Protein AF-A0A354BB80-F1 (afdb_monomer_lite)

Radius of gyration: 19.68 Å; chains: 1; bounding box: 51×39×50 Å

Sequence (154 aa):
MTDMQLTREEWLAARPGASPEFEQARFGGDVPSAEQLAIDEINPFNSHLFREDRWQEHLARLRAEDPVHFNEMGSSGRYWSITTWQDVRDVEGDWESFSSAQGITLTIPPGTPLPDDTIPFDAFIAMDPPDQTDQRKTVRGISAPSSLRNLEDL

Secondary structure (DSSP, 8-state):
-------HHHHHHT-TT--HHHHHHHH--S---GGGS-GGG--TT-HHHHHTT-HHHHHHHHHHH-SEEEEEETTTEEEEEE-SHHHHHHHHH-TTTS-STT-SS--SPTTPPPPTTPPP---GGG--TTHHHHHHHHHGGGGSHHHHGGGTT-

pLDDT: mean 91.31, std 9.63, range [40.44, 98.69]

Foldseek 3Di:
DPPPPDDLVRVCVVPVFDKPQNSLVNPVPPDDALVPDDLLPQDLPRVVCVVVVRSCRSLVCCVVPPQFHWDADPFQGIDTHRRDPVRVVVLVVCCVVNPLLQDDDRTGYRPRDDPPPDDDPPDLSSHDPPVSVVRCVVCVVCPPPVNVVVVPVD

Structure (mmCIF, N/CA/C/O backbone):
data_AF-A0A354BB80-F1
#
_entry.id   AF-A0A354BB80-F1
#
loop_
_atom_site.group_PDB
_atom_site.id
_atom_site.type_symbol
_atom_site.label_atom_id
_atom_site.label_alt_id
_atom_site.label_comp_id
_atom_site.label_asym_id
_atom_site.label_entity_id
_atom_site.label_seq_id
_atom_site.pdbx_PDB_ins_code
_atom_site.Cartn_x
_atom_site.Cartn_y
_atom_site.Cartn_z
_atom_site.occupancy
_atom_site.B_iso_or_equiv
_atom_site.auth_seq_id
_atom_site.auth_comp_id
_atom_site.auth_asym_id
_atom_site.auth_atom_id
_atom_site.pdbx_PDB_model_num
ATOM 1 N N . MET A 1 1 ? 15.138 22.929 -27.095 1.00 40.44 1 MET A N 1
ATOM 2 C CA . MET A 1 1 ? 15.981 22.309 -26.055 1.00 40.44 1 MET A CA 1
ATOM 3 C C . MET A 1 1 ? 15.579 20.854 -26.012 1.00 40.44 1 MET A C 1
ATOM 5 O O . MET A 1 1 ? 14.404 20.595 -25.808 1.00 40.44 1 MET A O 1
ATOM 9 N N . THR A 1 2 ? 16.488 19.949 -26.360 1.00 42.84 2 THR A N 1
ATOM 10 C CA . THR A 1 2 ? 16.231 18.506 -26.353 1.00 42.84 2 THR A CA 1
ATOM 11 C C . THR A 1 2 ? 15.906 18.095 -24.925 1.00 42.84 2 THR A C 1
ATOM 13 O O . THR A 1 2 ? 16.749 18.258 -24.046 1.00 42.84 2 THR A O 1
ATOM 16 N N . ASP A 1 3 ? 14.678 17.640 -24.697 1.00 47.03 3 ASP A N 1
ATOM 17 C CA . ASP A 1 3 ? 14.272 17.020 -23.442 1.00 47.03 3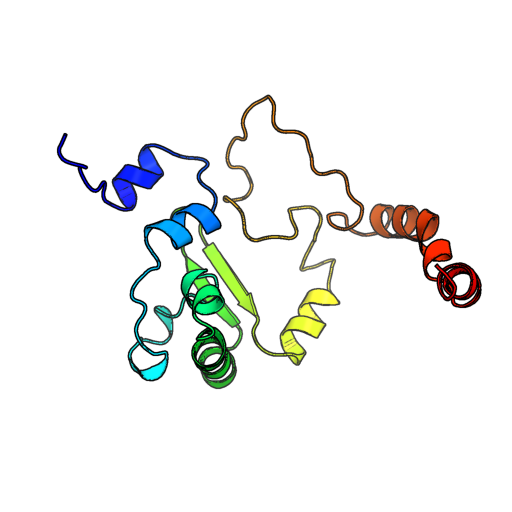 ASP A CA 1
ATOM 18 C C . ASP A 1 3 ? 15.072 15.718 -23.334 1.00 47.03 3 ASP A C 1
ATOM 20 O O . ASP A 1 3 ? 14.757 14.719 -23.982 1.00 47.03 3 ASP A O 1
ATOM 24 N N . MET A 1 4 ? 16.223 15.772 -22.660 1.00 58.41 4 MET A N 1
ATOM 25 C CA . MET A 1 4 ? 16.995 14.573 -22.367 1.00 58.41 4 MET A CA 1
ATOM 26 C C . MET A 1 4 ? 16.129 13.745 -21.426 1.00 58.41 4 MET A C 1
ATOM 28 O O . MET A 1 4 ? 16.005 14.069 -20.245 1.00 58.41 4 MET A O 1
ATOM 32 N N . GLN A 1 5 ? 15.481 12.713 -21.966 1.00 79.38 5 GLN A N 1
ATOM 33 C CA . GLN A 1 5 ? 14.740 11.751 -21.167 1.00 79.38 5 GLN A CA 1
ATOM 34 C C . GLN A 1 5 ? 15.739 11.031 -20.262 1.00 79.38 5 GLN A C 1
ATOM 36 O O . GLN A 1 5 ? 16.383 10.073 -20.678 1.00 79.38 5 GLN A O 1
ATOM 41 N N . LEU A 1 6 ? 15.900 11.546 -19.040 1.00 85.44 6 LEU A N 1
ATOM 42 C CA . LEU A 1 6 ? 16.645 10.873 -17.982 1.00 85.44 6 LEU A CA 1
ATOM 43 C C . LEU A 1 6 ? 16.096 9.456 -17.837 1.00 85.44 6 LEU A C 1
ATOM 45 O O . LEU A 1 6 ? 14.873 9.268 -17.775 1.00 85.44 6 LEU A O 1
ATOM 49 N N . THR A 1 7 ? 16.996 8.483 -17.750 1.00 91.56 7 THR A N 1
ATOM 50 C CA . THR A 1 7 ? 16.640 7.125 -17.340 1.00 91.56 7 THR A CA 1
ATOM 51 C C . THR A 1 7 ? 16.011 7.148 -15.942 1.00 91.56 7 THR A C 1
ATOM 53 O O . THR A 1 7 ? 16.156 8.116 -15.186 1.00 91.56 7 THR A O 1
ATOM 56 N N . ARG A 1 8 ? 15.297 6.076 -15.576 1.00 91.06 8 ARG A N 1
ATOM 57 C CA . ARG A 1 8 ? 14.691 5.955 -14.240 1.00 91.06 8 ARG A CA 1
ATOM 58 C C . ARG A 1 8 ? 15.733 6.118 -13.130 1.00 91.06 8 ARG A C 1
ATOM 60 O O . ARG A 1 8 ? 15.497 6.865 -12.185 1.00 91.06 8 ARG A O 1
ATOM 67 N N . GLU A 1 9 ? 16.891 5.484 -13.288 1.00 90.81 9 GLU A N 1
ATOM 68 C CA . GLU A 1 9 ? 18.001 5.551 -12.334 1.00 90.81 9 GLU A CA 1
ATOM 69 C C . GLU A 1 9 ? 18.566 6.972 -12.205 1.00 90.81 9 GLU A C 1
ATOM 71 O O . GLU A 1 9 ? 18.653 7.499 -11.098 1.00 90.81 9 GLU A O 1
ATOM 76 N N . GLU A 1 10 ? 18.860 7.645 -13.322 1.00 93.00 10 GLU A N 1
ATOM 77 C CA . GLU A 1 10 ? 19.352 9.031 -13.303 1.00 93.00 10 GLU A CA 1
ATOM 78 C C . GLU A 1 10 ? 18.329 9.998 -12.688 1.00 93.00 10 GLU A C 1
ATOM 80 O O . GLU A 1 10 ? 18.691 10.943 -11.983 1.00 93.00 10 GLU A O 1
ATOM 85 N N . TRP A 1 11 ? 17.035 9.772 -12.937 1.00 92.44 11 TRP A N 1
ATOM 86 C CA . TRP A 1 11 ? 15.969 10.606 -12.391 1.00 92.44 11 TRP A CA 1
ATOM 87 C C . TRP A 1 11 ? 15.814 10.448 -10.875 1.00 92.44 11 TRP A C 1
ATOM 89 O O . TRP A 1 11 ? 15.637 11.465 -10.194 1.00 92.44 11 TRP A O 1
ATOM 99 N N . LEU A 1 12 ? 15.909 9.214 -10.364 1.00 90.31 12 LEU A N 1
ATOM 100 C CA . LEU A 1 12 ? 15.892 8.901 -8.931 1.00 90.31 12 LEU A CA 1
ATOM 101 C C . LEU A 1 12 ? 17.155 9.421 -8.235 1.00 90.31 12 LEU A C 1
ATOM 103 O O . LEU A 1 12 ? 17.058 10.051 -7.186 1.00 90.31 12 LEU A O 1
ATOM 107 N N . ALA A 1 13 ? 18.331 9.256 -8.847 1.00 88.38 13 ALA A N 1
ATOM 108 C CA . ALA A 1 13 ? 19.588 9.783 -8.315 1.00 88.38 13 ALA A CA 1
ATOM 109 C C . ALA A 1 13 ? 19.560 11.316 -8.175 1.00 88.38 13 ALA A C 1
ATOM 111 O O . ALA A 1 13 ? 20.076 11.871 -7.207 1.00 88.38 13 ALA A O 1
ATOM 112 N N . ALA A 1 14 ? 18.906 12.011 -9.111 1.00 89.50 14 ALA A N 1
ATOM 113 C CA . ALA A 1 14 ? 18.697 13.454 -9.034 1.00 89.50 14 ALA A CA 1
ATOM 114 C C . ALA A 1 14 ? 17.631 13.876 -7.997 1.00 89.50 14 ALA A C 1
ATOM 116 O O . ALA A 1 14 ? 17.492 15.070 -7.728 1.00 89.50 14 ALA A O 1
ATOM 117 N N . ARG A 1 15 ? 16.843 12.933 -7.455 1.00 86.88 15 ARG A N 1
ATOM 118 C CA . ARG A 1 15 ? 15.714 13.172 -6.538 1.00 86.88 15 ARG A CA 1
ATOM 119 C C . ARG A 1 15 ? 15.630 12.069 -5.468 1.00 86.88 15 ARG A C 1
ATOM 121 O O . ARG A 1 15 ? 14.678 11.291 -5.478 1.00 86.88 15 ARG A O 1
ATOM 128 N N . PRO A 1 16 ? 16.563 12.029 -4.503 1.00 75.12 16 PRO A N 1
ATOM 129 C CA . PRO A 1 16 ? 16.631 10.961 -3.499 1.00 75.12 16 PRO A CA 1
ATOM 130 C C . PRO A 1 16 ? 15.415 10.875 -2.552 1.00 75.12 16 PRO A C 1
ATOM 132 O O . PRO A 1 16 ? 15.314 9.923 -1.791 1.00 75.12 16 PRO A O 1
ATOM 135 N N . GLY A 1 17 ? 14.493 11.844 -2.596 1.00 79.12 17 GLY A N 1
ATOM 136 C CA . GLY A 1 17 ? 13.214 11.833 -1.871 1.00 79.12 17 GLY A CA 1
ATOM 137 C C . GLY A 1 17 ? 11.985 11.847 -2.785 1.00 79.12 17 GLY A C 1
ATOM 138 O O . GLY A 1 17 ? 10.915 12.274 -2.360 1.00 79.12 17 GLY A O 1
ATOM 139 N N . ALA A 1 18 ? 12.129 11.475 -4.062 1.00 86.31 18 ALA A N 1
ATOM 140 C CA . ALA A 1 18 ? 10.981 11.339 -4.950 1.00 86.31 18 ALA A CA 1
ATOM 141 C C . ALA A 1 18 ? 10.028 10.269 -4.417 1.00 86.31 18 ALA A C 1
ATOM 143 O O . ALA A 1 18 ? 10.448 9.156 -4.108 1.00 86.31 18 ALA A O 1
ATOM 144 N N . SER A 1 19 ? 8.743 10.605 -4.341 1.00 89.31 19 SER A N 1
ATOM 145 C CA . SER A 1 19 ? 7.749 9.661 -3.859 1.00 89.31 19 SER A CA 1
ATOM 146 C C . SER A 1 19 ? 7.487 8.549 -4.887 1.00 89.31 19 SER A C 1
ATOM 148 O O . SER A 1 19 ? 7.671 8.759 -6.097 1.00 89.31 19 SER A O 1
ATOM 150 N N . PRO A 1 20 ? 7.018 7.372 -4.441 1.00 93.12 20 PRO A N 1
ATOM 151 C CA . PRO A 1 20 ? 6.644 6.283 -5.337 1.00 93.12 20 PRO A CA 1
ATOM 152 C C . PRO A 1 20 ? 5.591 6.639 -6.375 1.00 93.12 20 PRO A C 1
ATOM 154 O O . PRO A 1 20 ? 5.668 6.183 -7.515 1.00 93.12 20 PRO A O 1
ATOM 157 N N . GLU A 1 21 ? 4.651 7.515 -6.037 1.00 92.38 21 GLU A N 1
ATOM 158 C CA . GLU A 1 21 ? 3.637 7.983 -6.977 1.00 92.38 21 GLU A CA 1
ATOM 159 C C . GLU A 1 21 ? 4.264 8.779 -8.125 1.00 92.38 21 GLU A C 1
ATOM 161 O O . GLU A 1 21 ? 3.846 8.629 -9.274 1.00 92.38 21 GLU A O 1
ATOM 166 N N . PHE A 1 22 ? 5.287 9.598 -7.847 1.00 92.31 22 PHE A N 1
ATOM 167 C CA . PHE A 1 22 ? 6.001 10.348 -8.882 1.00 92.31 22 PHE A CA 1
ATOM 168 C C . PHE A 1 22 ? 6.884 9.459 -9.756 1.00 92.31 22 PHE A C 1
ATOM 170 O O . PHE A 1 22 ? 6.954 9.703 -10.963 1.00 92.31 22 PHE A O 1
ATOM 177 N N . GLU A 1 23 ? 7.523 8.426 -9.191 1.00 94.00 23 GLU A N 1
ATOM 178 C CA . GLU A 1 23 ? 8.224 7.421 -10.001 1.00 94.00 23 GLU A CA 1
ATOM 179 C C . GLU A 1 23 ? 7.238 6.745 -10.966 1.00 94.00 23 GLU A C 1
ATOM 181 O O . GLU A 1 23 ? 7.474 6.728 -12.179 1.00 94.00 23 GLU A O 1
ATOM 186 N N . GLN A 1 24 ? 6.109 6.243 -10.451 1.00 94.00 24 GLN A N 1
ATOM 187 C CA . GLN A 1 24 ? 5.120 5.522 -11.257 1.00 94.00 24 GLN A CA 1
ATOM 188 C C . GLN A 1 24 ? 4.447 6.416 -12.298 1.00 94.00 24 GLN A C 1
ATOM 190 O O . GLN A 1 24 ? 4.340 6.020 -13.452 1.00 94.00 24 GLN A O 1
ATOM 195 N N . ALA A 1 25 ? 4.070 7.646 -11.949 1.00 93.00 25 ALA A N 1
ATOM 196 C CA . ALA A 1 25 ? 3.466 8.574 -12.906 1.00 93.00 25 ALA A CA 1
ATOM 197 C C . ALA A 1 25 ? 4.404 8.936 -14.072 1.00 93.00 25 ALA A C 1
ATOM 199 O O . ALA A 1 25 ? 3.942 9.331 -15.143 1.00 93.00 25 ALA A O 1
ATOM 200 N N . ARG A 1 26 ? 5.724 8.848 -13.864 1.00 92.88 26 ARG A N 1
ATOM 201 C CA . ARG A 1 26 ? 6.722 9.156 -14.892 1.00 92.88 26 ARG A CA 1
ATOM 202 C C . ARG A 1 26 ? 7.110 7.940 -15.727 1.00 92.88 26 ARG A C 1
ATOM 204 O O . ARG A 1 26 ? 7.309 8.086 -16.930 1.00 92.88 26 ARG A O 1
ATOM 211 N N . PHE A 1 27 ? 7.279 6.782 -15.093 1.00 93.81 27 PHE A N 1
ATOM 212 C CA . PHE A 1 27 ? 7.901 5.607 -15.712 1.00 93.81 27 PHE A CA 1
ATOM 213 C C . PHE A 1 27 ? 7.017 4.357 -15.734 1.00 93.81 27 PHE A C 1
ATOM 215 O O . PHE A 1 27 ? 7.492 3.310 -16.168 1.00 93.81 27 PHE A O 1
ATOM 222 N N . GLY A 1 28 ? 5.783 4.439 -15.238 1.00 92.94 28 GLY A N 1
ATOM 223 C CA . GLY A 1 28 ? 4.821 3.337 -15.174 1.00 92.94 28 GLY A CA 1
ATOM 224 C C . GLY A 1 28 ? 3.841 3.290 -16.349 1.00 92.94 28 GLY A C 1
ATOM 225 O O . GLY A 1 28 ? 2.870 2.546 -16.283 1.00 92.94 28 GLY A O 1
ATOM 226 N N . GLY A 1 29 ? 4.040 4.086 -17.403 1.00 94.19 29 GLY A N 1
ATOM 227 C CA . GLY A 1 29 ? 3.180 4.064 -18.590 1.00 94.19 29 GLY A CA 1
ATOM 228 C C . GLY A 1 29 ? 3.297 2.773 -19.409 1.00 94.19 29 GLY A C 1
ATOM 229 O O . GLY A 1 29 ? 4.224 1.990 -19.222 1.00 94.19 29 GLY A O 1
ATOM 230 N N . ASP A 1 30 ? 2.354 2.584 -20.337 1.00 94.25 30 ASP A N 1
ATOM 231 C CA . ASP A 1 30 ? 2.357 1.507 -21.341 1.00 94.25 30 ASP A CA 1
ATOM 232 C C . ASP A 1 30 ? 2.436 0.079 -20.761 1.00 94.25 30 ASP A C 1
ATOM 234 O O . ASP A 1 30 ? 3.016 -0.826 -21.363 1.00 94.25 30 ASP A O 1
ATOM 238 N N . VAL A 1 31 ? 1.823 -0.139 -19.591 1.00 94.00 31 VAL A N 1
ATOM 239 C CA . VAL A 1 31 ? 1.772 -1.460 -18.945 1.00 94.00 31 VAL A CA 1
ATOM 240 C C . VAL A 1 31 ? 0.996 -2.458 -19.820 1.00 94.00 31 VAL A C 1
ATOM 242 O O . VAL A 1 31 ? -0.148 -2.169 -20.218 1.00 94.00 31 VAL A O 1
ATOM 245 N N . PRO A 1 32 ? 1.566 -3.649 -20.094 1.00 96.19 32 PRO A N 1
ATOM 246 C CA . PRO A 1 32 ? 0.861 -4.744 -20.755 1.00 96.19 32 PRO A CA 1
ATOM 247 C C . PRO A 1 32 ? -0.403 -5.190 -20.004 1.00 96.19 32 PRO A C 1
ATOM 249 O O . PRO A 1 32 ? -0.740 -4.694 -18.932 1.00 96.19 32 PRO A O 1
ATOM 252 N N . SER A 1 33 ? -1.163 -6.115 -20.585 1.00 96.81 33 SER A N 1
ATOM 253 C CA . SER A 1 33 ? -2.231 -6.792 -19.833 1.00 96.81 33 SER A CA 1
ATOM 254 C C . SER A 1 33 ? -1.655 -7.727 -18.779 1.00 96.81 33 SER A C 1
ATOM 256 O O . SER A 1 33 ? -0.544 -8.239 -18.937 1.00 96.81 33 SER A O 1
ATOM 258 N N . ALA A 1 34 ? -2.434 -7.993 -17.728 1.00 97.06 34 ALA A N 1
ATOM 259 C CA . ALA A 1 34 ? -2.004 -8.886 -16.658 1.00 97.06 34 ALA A CA 1
ATOM 260 C C . ALA A 1 34 ? -1.571 -10.263 -17.180 1.00 97.06 34 ALA A C 1
ATOM 262 O O . ALA A 1 34 ? -0.642 -10.828 -16.630 1.00 97.06 34 ALA A O 1
ATOM 263 N N . GLU A 1 35 ? -2.184 -10.793 -18.243 1.00 97.00 35 GLU A N 1
ATOM 264 C CA . GLU A 1 35 ? -1.834 -12.095 -18.839 1.00 97.00 35 GLU A CA 1
ATOM 265 C C . GLU A 1 35 ? -0.476 -12.104 -19.560 1.00 97.00 35 GLU A C 1
ATOM 267 O O . GLU A 1 35 ? 0.124 -13.161 -19.740 1.00 97.00 35 GLU A O 1
ATOM 272 N N . GLN A 1 36 ? 0.006 -10.938 -19.997 1.00 97.69 36 GLN A N 1
ATOM 273 C CA . GLN A 1 36 ? 1.250 -10.796 -20.760 1.00 97.69 36 GLN A CA 1
ATOM 274 C C . GLN A 1 36 ? 2.485 -10.603 -19.876 1.00 97.69 36 GLN A C 1
ATOM 276 O O . GLN A 1 36 ? 3.601 -10.692 -20.383 1.00 97.69 36 GLN A O 1
ATOM 281 N N . LEU A 1 37 ? 2.290 -10.318 -18.589 1.00 97.38 37 LEU A N 1
ATOM 282 C CA . LEU A 1 37 ? 3.361 -10.124 -17.615 1.00 97.38 37 LEU A CA 1
ATOM 283 C C . LEU A 1 37 ? 3.745 -11.451 -16.956 1.00 97.38 37 LEU A C 1
ATOM 285 O O . LEU A 1 37 ? 2.901 -12.334 -16.776 1.00 97.38 37 LEU A O 1
ATOM 289 N N . ALA A 1 38 ? 4.999 -11.602 -16.541 1.00 98.00 38 ALA A N 1
ATOM 290 C CA . ALA A 1 38 ? 5.320 -12.597 -15.525 1.00 98.00 38 ALA A CA 1
ATOM 291 C C . ALA A 1 38 ? 4.707 -12.175 -14.173 1.00 98.00 38 ALA A C 1
ATOM 293 O O . ALA A 1 38 ? 4.424 -10.997 -13.949 1.00 98.00 38 ALA A O 1
ATOM 294 N N . ILE A 1 39 ? 4.432 -13.135 -13.282 1.00 97.88 39 ILE A N 1
ATOM 295 C CA . ILE A 1 39 ? 3.733 -12.838 -12.018 1.00 97.88 39 ILE A CA 1
ATOM 296 C C . ILE A 1 39 ? 4.528 -11.851 -11.147 1.00 97.88 39 ILE A C 1
ATOM 298 O O . ILE A 1 39 ? 3.936 -10.970 -10.539 1.00 97.88 39 ILE A O 1
ATOM 302 N N . ASP A 1 40 ? 5.859 -11.950 -11.164 1.00 97.25 40 ASP A N 1
ATOM 303 C CA . ASP A 1 40 ? 6.827 -11.101 -10.459 1.00 97.25 40 ASP A CA 1
ATOM 304 C C . ASP A 1 40 ? 6.990 -9.694 -11.061 1.00 97.25 40 ASP A C 1
ATOM 306 O O . ASP A 1 40 ? 7.543 -8.805 -10.416 1.00 97.25 40 ASP A O 1
ATOM 310 N N . GLU A 1 41 ? 6.474 -9.460 -12.268 1.00 96.62 41 GLU A N 1
ATOM 311 C CA . GLU A 1 41 ? 6.490 -8.147 -12.924 1.00 96.62 41 GLU A CA 1
ATOM 312 C C . GLU A 1 41 ? 5.237 -7.309 -12.618 1.00 96.62 41 GLU A C 1
ATOM 314 O O . GLU A 1 41 ? 5.192 -6.115 -12.935 1.00 96.62 41 GLU A O 1
ATOM 319 N N . ILE A 1 42 ? 4.200 -7.905 -12.018 1.00 97.94 42 ILE A N 1
ATOM 320 C CA . ILE A 1 42 ? 2.954 -7.196 -11.723 1.00 97.94 42 ILE A CA 1
ATOM 321 C C . ILE A 1 42 ? 3.182 -6.210 -10.576 1.00 97.94 42 ILE A C 1
ATOM 323 O O . ILE A 1 42 ? 3.291 -6.583 -9.419 1.00 97.94 42 ILE A O 1
ATOM 327 N N . ASN A 1 43 ? 3.163 -4.915 -10.880 1.00 97.12 43 ASN A N 1
ATOM 328 C CA . ASN A 1 43 ? 3.201 -3.860 -9.871 1.00 97.12 43 ASN A CA 1
ATOM 329 C C . ASN A 1 43 ? 1.799 -3.250 -9.675 1.00 97.12 43 ASN A C 1
ATOM 331 O O . ASN A 1 43 ? 1.403 -2.380 -10.461 1.00 97.12 43 ASN A O 1
ATOM 335 N N . PRO A 1 44 ? 1.037 -3.649 -8.636 1.00 96.12 44 PRO A N 1
ATOM 336 C CA . PRO A 1 44 ? -0.309 -3.130 -8.410 1.00 96.12 44 PRO A CA 1
ATOM 337 C C . PRO A 1 44 ? -0.325 -1.676 -7.912 1.00 96.12 44 PRO A C 1
ATOM 339 O O . PRO A 1 44 ? -1.391 -1.069 -7.914 1.00 96.12 44 PRO A O 1
ATOM 342 N N . PHE A 1 45 ? 0.817 -1.093 -7.521 1.00 95.88 45 PHE A N 1
ATOM 343 C CA . PHE A 1 45 ? 0.926 0.323 -7.140 1.00 95.88 45 PHE A CA 1
ATOM 344 C C . PHE A 1 45 ? 1.016 1.270 -8.354 1.00 95.88 45 PHE A C 1
ATOM 346 O O . PHE A 1 45 ? 1.012 2.493 -8.212 1.00 95.88 45 PHE A O 1
ATOM 353 N N . ASN A 1 46 ? 1.097 0.740 -9.577 1.00 95.75 46 ASN A N 1
ATOM 354 C CA . ASN A 1 46 ? 1.230 1.563 -10.771 1.00 95.75 46 ASN A CA 1
ATOM 355 C C . ASN A 1 46 ? -0.020 2.435 -11.020 1.00 95.75 46 ASN A C 1
ATOM 357 O O . ASN A 1 46 ? -1.097 1.943 -11.363 1.00 95.75 46 ASN A O 1
ATOM 361 N N . SER A 1 47 ? 0.146 3.756 -10.914 1.00 93.69 47 SER A N 1
ATOM 362 C CA . SER A 1 47 ? -0.928 4.749 -11.037 1.00 93.69 47 SER A CA 1
ATOM 363 C C . SER A 1 47 ? -1.622 4.761 -12.405 1.00 93.69 47 SER A C 1
ATOM 365 O O . SER A 1 47 ? -2.794 5.139 -12.494 1.00 93.69 47 SER A O 1
ATOM 367 N N . HIS A 1 48 ? -0.951 4.301 -13.465 1.00 96.38 48 HIS A N 1
ATOM 368 C CA . HIS A 1 48 ? -1.542 4.194 -14.798 1.00 96.38 48 HIS A CA 1
ATOM 369 C C . HIS A 1 48 ? -2.676 3.166 -14.845 1.00 96.38 48 HIS A C 1
ATOM 371 O O . HIS A 1 48 ? -3.695 3.428 -15.481 1.00 96.38 48 HIS A O 1
ATOM 377 N N . LEU A 1 49 ? -2.559 2.062 -14.096 1.00 96.94 49 LEU A N 1
ATOM 378 C CA . LEU A 1 49 ? -3.606 1.039 -14.012 1.00 96.94 49 LEU A CA 1
ATOM 379 C C . LEU A 1 49 ? -4.911 1.603 -13.442 1.00 96.94 49 LEU A C 1
ATOM 381 O O . LEU A 1 49 ? -5.992 1.238 -13.894 1.00 96.94 49 LEU A O 1
ATOM 385 N N . PHE A 1 50 ? -4.825 2.517 -12.477 1.00 96.00 50 PHE A N 1
ATOM 386 C CA . PHE A 1 50 ? -5.998 3.174 -11.900 1.00 96.00 50 PHE A CA 1
ATOM 387 C C . PHE A 1 50 ? -6.542 4.266 -12.815 1.00 96.00 50 PHE A C 1
ATOM 389 O O . PHE A 1 50 ? -7.751 4.355 -13.014 1.00 96.00 50 PHE A O 1
ATOM 396 N N . ARG A 1 51 ? -5.656 5.072 -13.413 1.00 96.31 51 ARG A N 1
ATOM 397 C CA . ARG A 1 51 ? -6.038 6.125 -14.365 1.00 96.31 51 ARG A CA 1
ATOM 398 C C . ARG A 1 51 ? -6.798 5.569 -15.572 1.00 96.31 51 ARG A C 1
ATOM 400 O O . ARG A 1 51 ? -7.683 6.239 -16.093 1.00 96.31 51 ARG A O 1
ATOM 407 N N . GLU A 1 52 ? -6.419 4.380 -16.026 1.00 96.69 52 GLU A N 1
ATOM 408 C CA . GLU A 1 52 ? -6.960 3.725 -17.221 1.00 96.69 52 GLU A CA 1
ATOM 409 C C . GLU A 1 52 ? -8.040 2.683 -16.898 1.00 96.69 52 GLU A C 1
ATOM 411 O O . GLU A 1 52 ? -8.566 2.061 -17.815 1.00 96.69 52 GLU A O 1
ATOM 416 N N . ASP A 1 53 ? -8.381 2.509 -15.616 1.00 97.19 53 ASP A N 1
ATOM 417 C CA . ASP A 1 53 ? -9.342 1.515 -15.121 1.00 97.19 53 ASP A CA 1
ATOM 418 C C . ASP A 1 53 ? -9.022 0.070 -15.567 1.00 97.19 53 ASP A C 1
ATOM 420 O O . ASP A 1 53 ? -9.872 -0.673 -16.050 1.00 97.19 53 ASP A O 1
ATOM 424 N N . ARG A 1 54 ? -7.744 -0.312 -15.430 1.00 96.56 54 ARG A N 1
ATOM 425 C CA . ARG A 1 54 ? -7.171 -1.624 -15.794 1.00 96.56 54 ARG A CA 1
ATOM 426 C C . ARG A 1 54 ? -6.570 -2.388 -14.607 1.00 96.56 54 ARG A C 1
ATOM 428 O O . ARG A 1 54 ? -5.905 -3.409 -14.776 1.00 96.56 54 ARG A O 1
ATOM 435 N N . TRP A 1 55 ? -6.759 -1.908 -13.384 1.00 97.69 55 TRP A N 1
ATOM 436 C CA . TRP A 1 55 ? -6.215 -2.524 -12.166 1.00 97.69 55 TRP A CA 1
ATOM 437 C C . TRP A 1 55 ? -6.873 -3.876 -11.830 1.00 97.69 55 TRP A C 1
ATOM 439 O O . TRP A 1 55 ? -6.279 -4.710 -11.146 1.00 97.69 55 TRP A O 1
ATOM 449 N N . GLN A 1 56 ? -8.095 -4.107 -12.313 1.00 98.25 56 GLN A N 1
ATOM 450 C CA . GLN A 1 56 ? -8.945 -5.244 -11.967 1.00 98.25 56 GLN A CA 1
ATOM 451 C C . GLN A 1 56 ? -8.306 -6.572 -12.371 1.00 98.25 56 GLN A C 1
ATOM 453 O O . GLN A 1 56 ? -8.249 -7.487 -11.552 1.00 98.25 56 GLN A O 1
ATOM 458 N N . GLU A 1 57 ? -7.814 -6.667 -13.610 1.00 97.75 57 GLU A N 1
ATOM 459 C CA . GLU A 1 57 ? -7.177 -7.874 -14.156 1.00 97.75 57 GLU A CA 1
ATOM 460 C C . GLU A 1 57 ? -5.872 -8.208 -13.418 1.00 97.75 57 GLU A C 1
ATOM 462 O O . GLU A 1 57 ? -5.648 -9.358 -13.044 1.00 97.75 57 GLU A O 1
ATOM 467 N N . HIS A 1 58 ? -5.068 -7.189 -13.100 1.00 98.44 58 HIS A N 1
ATOM 468 C CA . HIS A 1 58 ? -3.804 -7.330 -12.375 1.00 98.44 58 HIS A CA 1
ATOM 469 C C . HIS A 1 58 ? -4.037 -7.837 -10.948 1.00 98.44 58 HIS A C 1
ATOM 471 O O . HIS A 1 58 ? -3.476 -8.854 -10.543 1.00 98.44 58 HIS A O 1
ATOM 477 N N . LEU A 1 59 ? -4.938 -7.190 -10.201 1.00 98.50 59 LEU A N 1
ATOM 478 C CA . LEU A 1 59 ? -5.269 -7.610 -8.839 1.00 98.50 59 LEU A CA 1
ATOM 479 C C . LEU A 1 59 ? -6.031 -8.945 -8.799 1.00 98.50 59 LEU A C 1
ATOM 481 O O . LEU A 1 59 ? -5.900 -9.688 -7.828 1.00 98.50 59 LEU A O 1
ATOM 485 N N . ALA A 1 60 ? -6.828 -9.276 -9.821 1.00 98.56 60 ALA A N 1
ATOM 486 C CA . ALA A 1 60 ? -7.469 -10.589 -9.922 1.00 98.56 60 ALA A CA 1
ATOM 487 C C . ALA A 1 60 ? -6.444 -11.709 -10.095 1.00 98.56 60 ALA A C 1
ATOM 489 O O . ALA A 1 60 ? -6.583 -12.751 -9.456 1.00 98.56 60 ALA A O 1
ATOM 490 N N . ARG A 1 61 ? -5.410 -11.469 -10.905 1.00 98.44 61 ARG A N 1
ATOM 491 C CA . ARG A 1 61 ? -4.332 -12.425 -11.122 1.00 98.44 61 ARG A CA 1
ATOM 492 C C . ARG A 1 61 ? -3.486 -12.633 -9.868 1.00 98.44 61 ARG A C 1
ATOM 494 O O . ARG A 1 61 ? -3.294 -13.776 -9.468 1.00 98.44 61 ARG A O 1
ATOM 501 N N . LEU A 1 62 ? -3.093 -11.552 -9.187 1.00 98.69 62 LEU A N 1
ATOM 502 C CA . LEU A 1 62 ? -2.382 -11.648 -7.905 1.00 98.69 62 LEU A CA 1
ATOM 503 C C . LEU A 1 62 ? -3.180 -12.460 -6.878 1.00 98.69 62 LEU A C 1
ATOM 505 O O . LEU A 1 62 ? -2.661 -13.417 -6.321 1.00 98.69 62 LEU A O 1
ATOM 509 N N . ARG A 1 63 ? -4.481 -12.192 -6.710 1.00 98.62 63 ARG A N 1
ATOM 510 C CA . ARG A 1 63 ? -5.327 -12.987 -5.799 1.00 98.62 63 ARG A CA 1
ATOM 511 C C . ARG A 1 63 ? -5.353 -14.485 -6.111 1.00 98.62 63 ARG A C 1
ATOM 513 O O . ARG A 1 63 ? -5.580 -15.275 -5.198 1.00 98.62 63 ARG A O 1
ATOM 520 N N . ALA A 1 64 ? -5.224 -14.863 -7.381 1.00 98.50 64 ALA A N 1
ATOM 521 C CA . ALA A 1 64 ? -5.314 -16.251 -7.821 1.00 98.50 64 ALA A CA 1
ATOM 522 C C . ALA A 1 64 ? -3.967 -16.988 -7.760 1.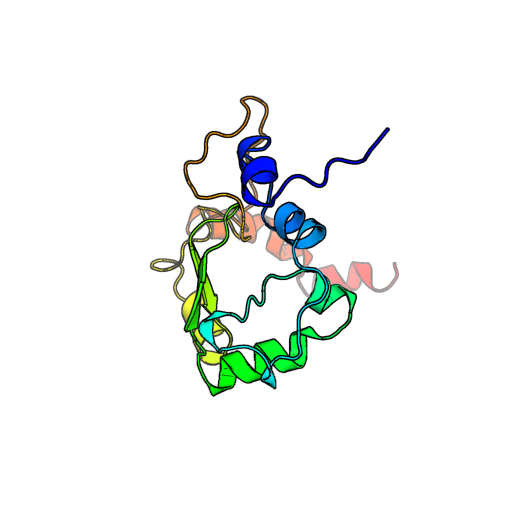00 98.50 64 ALA A C 1
ATOM 524 O O . ALA A 1 64 ? -3.947 -18.180 -7.457 1.00 98.50 64 ALA A O 1
ATOM 525 N N . GLU A 1 65 ? -2.870 -16.297 -8.070 1.00 98.50 65 GLU A N 1
ATOM 526 C CA . GLU A 1 65 ? -1.551 -16.905 -8.285 1.00 98.50 65 GLU A CA 1
ATOM 527 C C . GLU A 1 65 ? -0.538 -16.565 -7.182 1.00 98.50 65 GLU A C 1
ATOM 529 O O . GLU A 1 65 ? 0.240 -17.436 -6.800 1.00 98.50 65 GLU A O 1
ATOM 534 N N . ASP A 1 66 ? -0.552 -15.336 -6.659 1.00 98.62 66 ASP A N 1
ATOM 535 C CA . ASP A 1 66 ? 0.410 -14.839 -5.667 1.00 98.62 66 ASP A CA 1
ATOM 536 C C . ASP A 1 66 ? -0.238 -13.790 -4.734 1.00 98.62 66 ASP A C 1
ATOM 538 O O . ASP A 1 66 ? -0.089 -12.580 -4.926 1.00 98.62 66 ASP A O 1
ATOM 542 N N . PRO A 1 67 ? -1.050 -14.226 -3.752 1.00 98.38 67 PRO A N 1
ATOM 543 C CA . PRO A 1 67 ? -1.906 -13.326 -2.979 1.00 98.38 67 PRO A CA 1
ATOM 544 C C . PRO A 1 67 ? -1.152 -12.400 -2.013 1.00 98.38 67 PRO A C 1
ATOM 546 O O . PRO A 1 67 ? -1.700 -11.363 -1.622 1.00 98.38 67 PRO A O 1
ATOM 549 N N . VAL A 1 68 ? 0.077 -12.779 -1.648 1.00 98.44 68 VAL A N 1
ATOM 550 C CA . VAL A 1 68 ? 1.017 -12.035 -0.800 1.00 98.44 68 VAL A CA 1
ATOM 551 C C . VAL A 1 68 ? 2.231 -11.717 -1.666 1.00 98.44 68 VAL A C 1
ATOM 553 O O . VAL A 1 68 ? 3.248 -12.403 -1.630 1.00 98.44 68 VAL A O 1
ATOM 556 N N . HIS A 1 69 ? 2.076 -10.689 -2.492 1.00 98.62 69 HIS A N 1
ATOM 557 C CA . HIS A 1 69 ? 2.976 -10.419 -3.601 1.00 98.62 69 HIS A CA 1
ATOM 558 C C . HIS A 1 69 ? 4.103 -9.467 -3.200 1.00 98.62 69 HIS A C 1
ATOM 560 O O . HIS A 1 69 ? 3.853 -8.419 -2.602 1.00 98.62 69 HIS A O 1
ATOM 566 N N . PHE A 1 70 ? 5.342 -9.816 -3.533 1.00 98.25 70 PHE A N 1
ATOM 567 C CA . PHE A 1 70 ? 6.516 -8.994 -3.252 1.00 98.25 70 PHE A CA 1
ATOM 568 C C . PHE A 1 70 ? 6.849 -8.077 -4.430 1.00 98.25 70 PHE A C 1
ATOM 570 O O . PHE A 1 70 ? 6.993 -8.539 -5.558 1.00 98.25 70 PHE A O 1
ATOM 577 N N . ASN A 1 71 ? 7.082 -6.797 -4.151 1.00 96.94 71 ASN A N 1
ATOM 578 C CA . ASN A 1 71 ? 7.557 -5.834 -5.136 1.00 96.94 71 ASN A CA 1
ATOM 579 C C . ASN A 1 71 ? 8.735 -5.020 -4.585 1.00 96.94 71 ASN A C 1
ATOM 581 O O . ASN A 1 71 ? 8.852 -4.768 -3.383 1.00 96.94 71 ASN A O 1
ATOM 585 N N . GLU A 1 72 ? 9.586 -4.536 -5.485 1.00 94.94 72 GLU A N 1
ATOM 586 C CA . GLU A 1 72 ? 10.673 -3.612 -5.166 1.00 94.94 72 GLU A CA 1
ATOM 587 C C . GLU A 1 72 ? 10.683 -2.471 -6.187 1.00 94.94 72 GLU A C 1
ATOM 589 O O . GLU A 1 72 ? 10.740 -2.705 -7.394 1.00 94.94 72 GLU A O 1
ATOM 594 N N . MET A 1 73 ? 10.587 -1.229 -5.708 1.00 91.44 73 MET A N 1
ATOM 595 C CA . MET A 1 73 ? 10.692 -0.025 -6.541 1.00 91.44 73 MET A CA 1
ATOM 596 C C . MET A 1 73 ? 11.884 0.813 -6.102 1.00 91.44 73 MET A C 1
ATOM 598 O O . MET A 1 73 ? 12.299 0.763 -4.944 1.00 91.44 73 MET A O 1
ATOM 602 N N . GLY A 1 74 ? 12.412 1.622 -7.019 1.00 90.88 74 GLY A N 1
ATOM 603 C CA . GLY A 1 74 ? 13.573 2.455 -6.723 1.00 90.88 74 GLY A CA 1
ATOM 604 C C . GLY A 1 74 ? 13.283 3.501 -5.645 1.00 90.88 74 GLY A C 1
ATOM 605 O O . GLY A 1 74 ? 14.119 3.734 -4.778 1.00 90.88 74 GLY A O 1
ATOM 606 N N . SER A 1 75 ? 12.091 4.098 -5.664 1.00 91.19 75 SER A N 1
ATOM 607 C CA . SER A 1 75 ? 11.691 5.153 -4.733 1.00 91.19 75 SER A CA 1
ATOM 608 C C . SER A 1 75 ? 11.161 4.655 -3.388 1.00 91.19 75 SER A C 1
ATOM 610 O O . SER A 1 75 ? 11.380 5.337 -2.398 1.00 91.19 75 SER A O 1
ATOM 612 N N . SER A 1 76 ? 10.429 3.530 -3.333 1.00 91.56 76 SER A N 1
ATOM 613 C CA . SER A 1 76 ? 9.852 2.987 -2.082 1.00 91.56 76 SER A CA 1
ATOM 614 C C . SER A 1 76 ? 10.735 1.941 -1.416 1.00 91.56 76 SER A C 1
ATOM 616 O O . SER A 1 76 ? 10.523 1.593 -0.257 1.00 91.56 76 SER A O 1
ATOM 618 N N . GLY A 1 77 ? 11.679 1.366 -2.162 1.00 92.56 77 GLY A N 1
ATOM 619 C CA . GLY A 1 77 ? 12.288 0.096 -1.802 1.00 92.56 77 GLY A CA 1
ATOM 620 C C . GLY A 1 77 ? 11.276 -1.050 -1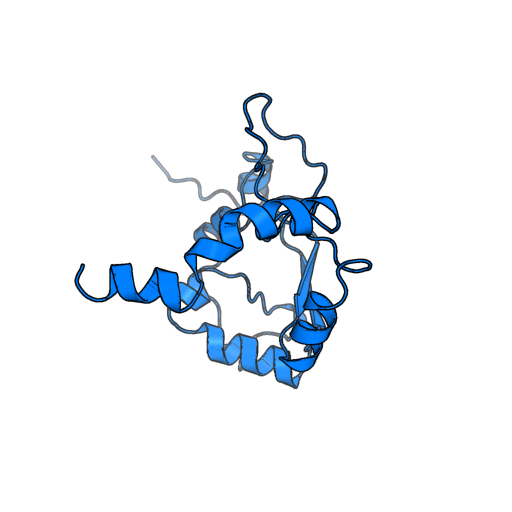.871 1.00 92.56 77 GLY A C 1
ATOM 621 O O . GLY A 1 77 ? 10.376 -1.072 -2.716 1.00 92.56 77 GLY A O 1
ATOM 622 N N . ARG A 1 78 ? 11.449 -2.013 -0.967 1.00 94.38 78 ARG A N 1
ATOM 623 C CA . ARG A 1 78 ? 10.689 -3.265 -0.914 1.00 94.38 78 ARG A CA 1
ATOM 624 C C . ARG A 1 78 ? 9.351 -3.090 -0.209 1.00 94.38 78 ARG A C 1
ATOM 626 O O . ARG A 1 78 ? 9.306 -2.508 0.872 1.00 94.38 78 ARG A O 1
ATOM 633 N N . TYR A 1 79 ? 8.298 -3.670 -0.770 1.00 95.75 79 TYR A N 1
ATOM 634 C CA . TYR A 1 79 ? 6.978 -3.705 -0.154 1.00 95.75 79 TYR A CA 1
ATOM 635 C C . TYR A 1 79 ? 6.216 -4.981 -0.524 1.00 95.75 79 TYR A C 1
ATOM 637 O O . TYR A 1 79 ? 6.603 -5.719 -1.431 1.00 95.75 79 TYR A O 1
ATOM 645 N N . TRP A 1 80 ? 5.135 -5.236 0.210 1.00 97.56 80 TRP A N 1
ATOM 646 C CA . TRP A 1 80 ? 4.251 -6.375 -0.011 1.00 97.56 80 TRP A CA 1
ATOM 647 C C . TRP A 1 80 ? 2.844 -5.897 -0.353 1.00 97.56 80 TRP A C 1
ATOM 649 O O . TRP A 1 80 ? 2.318 -4.988 0.290 1.00 97.56 80 TRP A O 1
ATOM 659 N N . SER A 1 81 ? 2.228 -6.541 -1.337 1.00 98.19 81 SER A N 1
ATOM 660 C CA . SER A 1 81 ? 0.830 -6.355 -1.705 1.00 98.19 81 SER A CA 1
ATOM 661 C C . SER A 1 81 ? 0.008 -7.521 -1.169 1.00 98.19 81 SER A C 1
ATOM 663 O O . SER A 1 81 ? 0.159 -8.655 -1.620 1.00 98.19 81 SER A O 1
ATOM 665 N N . ILE A 1 82 ? -0.884 -7.239 -0.221 1.00 98.44 82 ILE A N 1
ATOM 666 C CA . ILE A 1 82 ? -1.824 -8.220 0.334 1.00 98.44 82 ILE A CA 1
ATOM 667 C C . ILE A 1 82 ? -3.150 -8.070 -0.406 1.00 98.44 82 ILE A C 1
ATOM 669 O O . ILE A 1 82 ? -3.786 -7.019 -0.336 1.00 98.44 82 ILE A O 1
ATOM 673 N N . THR A 1 83 ? -3.551 -9.086 -1.171 1.00 98.50 83 THR A N 1
ATOM 674 C CA . THR A 1 83 ? -4.601 -8.905 -2.192 1.00 98.50 83 THR A CA 1
ATOM 675 C C . THR A 1 83 ? -5.907 -9.643 -1.912 1.00 98.50 83 THR A C 1
ATOM 677 O O . THR A 1 83 ? -6.921 -9.330 -2.547 1.00 98.50 83 THR A O 1
ATOM 680 N N . THR A 1 84 ? -5.933 -10.593 -0.971 1.00 98.50 84 THR A N 1
ATOM 681 C CA . THR A 1 84 ? -7.164 -11.305 -0.596 1.00 98.50 84 THR A CA 1
ATOM 682 C C . THR A 1 84 ? -7.860 -10.635 0.580 1.00 98.50 84 THR A C 1
ATOM 684 O O . THR A 1 84 ? -7.234 -10.038 1.452 1.00 98.50 84 THR A O 1
ATOM 687 N N . TRP A 1 85 ? -9.185 -10.766 0.633 1.00 98.31 85 TRP A N 1
ATOM 688 C CA . TRP A 1 85 ? -9.970 -10.215 1.737 1.00 98.31 85 TRP A CA 1
ATOM 689 C C . TRP A 1 85 ? -9.568 -10.804 3.094 1.00 98.31 85 TRP A C 1
ATOM 691 O O . TRP A 1 85 ? -9.514 -10.082 4.086 1.00 98.31 85 TRP A O 1
ATOM 701 N N . GLN A 1 86 ? -9.305 -12.113 3.131 1.00 98.38 86 GLN A N 1
ATOM 702 C CA . GLN A 1 86 ? -8.982 -12.818 4.366 1.00 98.38 86 GLN A CA 1
ATOM 703 C C . GLN A 1 86 ? -7.639 -12.342 4.922 1.00 98.38 86 GLN A C 1
ATOM 705 O O . GLN A 1 86 ? -7.576 -11.999 6.098 1.00 98.38 86 GLN A O 1
ATOM 710 N N . ASP A 1 87 ? -6.619 -12.240 4.068 1.00 98.31 87 ASP A N 1
ATOM 711 C CA . ASP A 1 87 ? -5.285 -11.814 4.489 1.00 98.31 87 ASP A CA 1
ATOM 712 C C . ASP A 1 87 ? -5.273 -10.333 4.886 1.00 98.31 87 ASP A C 1
ATOM 714 O O . ASP A 1 87 ? -4.694 -9.980 5.908 1.00 98.31 87 ASP A O 1
ATOM 718 N N . VAL A 1 88 ? -5.977 -9.464 4.144 1.00 98.19 88 VAL A N 1
ATOM 719 C CA . VAL A 1 88 ? -6.118 -8.043 4.513 1.00 98.19 88 VAL A CA 1
ATOM 720 C C . VAL A 1 88 ? -6.784 -7.899 5.880 1.00 98.19 88 VAL A C 1
ATOM 722 O O . VAL A 1 88 ? -6.322 -7.117 6.703 1.00 98.19 88 VAL A O 1
ATOM 725 N N . ARG A 1 89 ? -7.854 -8.660 6.149 1.00 98.06 89 ARG A N 1
ATOM 726 C CA . ARG A 1 89 ? -8.532 -8.629 7.452 1.00 98.06 89 ARG A CA 1
ATOM 727 C C . ARG A 1 89 ? -7.602 -9.058 8.585 1.00 98.06 89 ARG A C 1
ATOM 729 O O . ARG A 1 89 ? -7.666 -8.477 9.664 1.00 98.06 89 ARG A O 1
ATOM 736 N N . ASP A 1 90 ? -6.807 -10.095 8.354 1.00 98.12 90 ASP A N 1
ATOM 737 C CA . ASP A 1 90 ? -5.932 -10.653 9.379 1.00 98.12 90 ASP A CA 1
ATOM 738 C C . ASP A 1 90 ? -4.759 -9.699 9.671 1.00 98.12 90 ASP A C 1
ATOM 740 O O . ASP A 1 90 ? -4.460 -9.462 10.837 1.00 98.12 90 ASP A O 1
ATOM 744 N N . VAL A 1 91 ? -4.185 -9.068 8.638 1.00 97.75 91 VAL A N 1
ATOM 745 C CA . VAL A 1 91 ? -3.157 -8.016 8.765 1.00 97.75 91 VAL A CA 1
ATOM 746 C C . VAL A 1 91 ? -3.700 -6.779 9.486 1.00 97.75 91 VAL A C 1
ATOM 748 O O . VAL A 1 91 ? -3.106 -6.331 10.459 1.00 97.75 91 VAL A O 1
ATOM 751 N N . GLU A 1 92 ? -4.858 -6.259 9.066 1.00 95.31 92 GLU A N 1
ATOM 752 C CA . GLU A 1 92 ? -5.508 -5.086 9.681 1.00 95.31 92 GLU A CA 1
ATOM 753 C C . GLU A 1 92 ? -5.869 -5.326 11.161 1.00 95.31 92 GLU A C 1
ATOM 755 O O . GLU A 1 92 ? -5.928 -4.396 11.964 1.00 95.31 92 GLU A O 1
ATOM 760 N N . GLY A 1 93 ? -6.145 -6.579 11.535 1.00 95.75 93 GLY A N 1
ATOM 761 C CA . GLY A 1 93 ? -6.489 -6.963 12.903 1.00 95.75 93 GLY A CA 1
ATOM 762 C C . GLY A 1 93 ? -5.294 -7.121 13.850 1.00 95.75 93 GLY A C 1
ATOM 763 O O . GLY A 1 93 ? -5.493 -7.088 15.066 1.00 95.75 93 GLY A O 1
ATOM 764 N N . ASP A 1 94 ? -4.081 -7.287 13.320 1.00 97.56 94 ASP A N 1
ATOM 765 C CA . ASP A 1 94 ? -2.855 -7.557 14.078 1.00 97.56 94 ASP A CA 1
ATOM 766 C C . ASP A 1 94 ? -1.912 -6.346 14.062 1.00 97.56 94 ASP A C 1
ATOM 768 O O . ASP A 1 94 ? -0.851 -6.345 13.439 1.00 97.56 94 ASP A O 1
ATOM 772 N N . TRP A 1 95 ? -2.306 -5.295 14.779 1.00 95.75 95 TRP A N 1
ATOM 773 C CA . TRP A 1 95 ? -1.514 -4.066 14.897 1.00 95.75 95 TRP A CA 1
ATOM 774 C C . TRP A 1 95 ? -0.168 -4.275 15.614 1.00 95.75 95 TRP A C 1
ATOM 776 O O . TRP A 1 95 ? 0.745 -3.472 15.436 1.00 95.75 95 TRP A O 1
ATOM 786 N N . GLU A 1 96 ? -0.029 -5.334 16.424 1.00 96.19 96 GLU A N 1
ATOM 787 C CA . GLU A 1 96 ? 1.224 -5.639 17.127 1.00 96.19 96 GLU A CA 1
ATOM 788 C C . GLU A 1 96 ? 2.298 -6.110 16.140 1.00 96.19 96 GLU A C 1
ATOM 790 O O . GLU A 1 96 ? 3.460 -5.712 16.255 1.00 96.19 96 GLU A O 1
ATOM 795 N N . SER A 1 97 ? 1.911 -6.917 15.147 1.00 96.81 97 SER A N 1
ATOM 796 C CA . SER A 1 97 ? 2.805 -7.329 14.059 1.00 96.81 97 SER A CA 1
ATOM 797 C C . SER A 1 97 ? 2.870 -6.303 12.921 1.00 96.81 97 SER A C 1
ATOM 799 O O . SER A 1 97 ? 3.921 -6.156 12.294 1.00 96.81 97 SER A O 1
ATOM 801 N N . PHE A 1 98 ? 1.770 -5.588 12.651 1.00 96.19 98 PHE A N 1
ATOM 802 C CA . PHE A 1 98 ? 1.613 -4.639 11.542 1.00 96.19 98 PHE A CA 1
ATOM 803 C C . PHE A 1 98 ? 1.240 -3.239 12.054 1.00 96.19 98 PHE A C 1
ATOM 805 O O . PHE A 1 98 ? 0.096 -2.793 11.986 1.00 96.19 98 PHE A O 1
ATOM 812 N N . SER A 1 99 ? 2.245 -2.537 12.573 1.00 94.62 99 SER A N 1
ATOM 813 C CA . SER A 1 99 ? 2.116 -1.188 13.136 1.00 94.62 99 SER A CA 1
ATOM 814 C C . SER A 1 99 ? 1.747 -0.131 12.086 1.00 94.62 99 SER A C 1
ATOM 816 O O . SER A 1 99 ? 2.335 -0.082 11.005 1.00 94.62 99 SER A O 1
ATOM 818 N N . SER A 1 100 ? 0.842 0.784 12.446 1.00 93.69 100 SER A N 1
ATOM 819 C CA . SER A 1 100 ? 0.539 1.994 11.660 1.00 93.69 100 SER A CA 1
ATOM 820 C C . SER A 1 100 ? 1.400 3.198 12.062 1.00 93.69 100 SER A C 1
ATOM 822 O O . SER A 1 100 ? 1.415 4.217 11.366 1.00 93.69 100 SER A O 1
ATOM 824 N N . ALA A 1 101 ? 2.143 3.101 13.170 1.00 90.69 101 ALA A N 1
ATOM 825 C CA . ALA A 1 101 ? 2.951 4.193 13.718 1.00 90.69 101 ALA A CA 1
ATOM 826 C C . ALA A 1 101 ? 4.142 4.597 12.828 1.00 90.69 101 ALA A C 1
ATOM 828 O O . ALA A 1 101 ? 4.727 5.662 13.020 1.00 90.69 101 ALA A O 1
ATOM 829 N N . GLN A 1 102 ? 4.513 3.760 11.854 1.00 84.88 102 GLN A N 1
ATOM 830 C CA . GLN A 1 102 ? 5.603 4.029 10.905 1.00 84.88 102 GLN A CA 1
ATOM 831 C C . GLN A 1 102 ? 5.121 4.483 9.520 1.00 84.88 102 GLN A C 1
ATOM 833 O O . GLN A 1 102 ? 5.931 4.629 8.605 1.00 84.88 102 GLN A O 1
ATOM 838 N N . GLY A 1 103 ? 3.822 4.745 9.370 1.00 87.69 103 GLY A N 1
ATOM 839 C CA . GLY A 1 103 ? 3.216 5.203 8.126 1.00 87.69 103 GLY A CA 1
ATOM 840 C C . GLY A 1 103 ? 2.068 4.307 7.677 1.00 87.69 103 GLY A C 1
ATOM 841 O O . GLY A 1 103 ? 2.028 3.116 7.961 1.00 87.69 103 GLY A O 1
ATOM 842 N N . ILE A 1 104 ? 1.129 4.913 6.953 1.00 91.00 104 ILE A N 1
ATOM 843 C CA . ILE A 1 104 ? -0.124 4.279 6.502 1.00 91.00 104 ILE A CA 1
ATOM 844 C C . ILE A 1 104 ? -0.267 4.251 4.975 1.00 91.00 104 ILE A C 1
ATOM 846 O O . ILE A 1 104 ? -1.277 3.806 4.437 1.00 91.00 104 ILE A O 1
ATOM 850 N N . THR A 1 105 ? 0.733 4.763 4.264 1.00 91.56 105 THR A N 1
ATOM 851 C CA . THR A 1 105 ? 0.798 4.792 2.803 1.00 91.56 105 THR A CA 1
ATOM 852 C C . THR A 1 105 ? 2.167 4.313 2.358 1.00 91.56 105 THR A C 1
ATOM 854 O O . THR A 1 105 ? 3.159 4.516 3.062 1.00 91.56 105 THR A O 1
ATOM 857 N N . LEU A 1 106 ? 2.244 3.729 1.164 1.00 91.69 106 LEU A N 1
ATOM 858 C CA . LEU A 1 106 ? 3.529 3.383 0.570 1.00 91.69 106 LEU A CA 1
ATOM 859 C C . LEU A 1 106 ? 4.281 4.666 0.197 1.00 91.69 106 LEU A C 1
ATOM 861 O O . LEU A 1 106 ? 3.855 5.409 -0.678 1.00 91.69 106 LEU A O 1
ATOM 865 N N . THR A 1 107 ? 5.390 4.928 0.879 1.00 89.19 107 THR A N 1
ATOM 866 C CA . THR A 1 107 ? 6.221 6.125 0.694 1.00 89.19 107 THR A CA 1
ATOM 867 C C . THR A 1 107 ? 7.683 5.724 0.490 1.00 89.19 107 THR A C 1
ATOM 869 O O . THR A 1 107 ? 7.981 4.555 0.240 1.00 89.19 107 THR A O 1
ATOM 872 N N . ILE A 1 108 ? 8.600 6.688 0.543 1.00 87.69 108 ILE A N 1
ATOM 873 C CA . ILE A 1 108 ? 10.042 6.427 0.564 1.00 87.69 108 ILE A CA 1
ATOM 874 C C . ILE A 1 108 ? 10.421 5.506 1.744 1.00 87.69 108 ILE A C 1
ATOM 876 O O . ILE A 1 108 ? 9.724 5.516 2.762 1.00 87.69 108 ILE A O 1
ATOM 880 N N . PRO A 1 109 ? 11.516 4.725 1.656 1.00 85.75 109 PRO A N 1
ATOM 881 C CA . PRO A 1 109 ? 11.907 3.801 2.710 1.00 85.75 109 PRO A CA 1
ATOM 882 C C . PRO A 1 109 ? 11.966 4.463 4.094 1.00 85.75 109 PRO A C 1
ATOM 884 O O . PRO A 1 109 ? 12.519 5.567 4.215 1.00 85.75 109 PRO A O 1
ATOM 887 N N . PRO A 1 110 ? 11.487 3.785 5.154 1.00 79.38 110 PRO A N 1
ATOM 888 C CA . PRO A 1 110 ? 11.681 4.242 6.522 1.00 79.38 110 PRO A CA 1
ATOM 889 C C . PRO A 1 110 ? 13.159 4.536 6.807 1.00 79.38 110 PRO A C 1
ATOM 891 O O . PRO A 1 110 ? 14.044 3.760 6.445 1.00 79.38 110 PRO A O 1
ATOM 894 N N . GLY A 1 111 ? 13.433 5.670 7.453 1.00 76.44 111 GLY A N 1
ATOM 895 C CA . GLY A 1 111 ? 14.798 6.109 7.763 1.00 76.44 111 GLY A CA 1
ATOM 896 C C . GLY A 1 111 ? 15.505 6.884 6.645 1.00 76.44 111 GLY A C 1
ATOM 897 O O . GLY A 1 111 ? 16.625 7.345 6.861 1.00 76.44 111 GLY A O 1
ATOM 898 N N . THR A 1 112 ? 14.869 7.084 5.484 1.00 79.44 112 THR A N 1
ATOM 899 C CA . THR A 1 112 ? 15.339 8.066 4.493 1.00 79.44 112 THR A CA 1
ATOM 900 C C . THR A 1 112 ? 15.346 9.466 5.126 1.00 79.44 112 THR A C 1
ATOM 902 O O . THR A 1 112 ? 14.308 9.877 5.650 1.00 79.44 112 THR A O 1
ATOM 905 N N . PRO A 1 113 ? 16.471 10.213 5.107 1.00 77.06 113 PRO A N 1
ATOM 906 C CA . PRO A 1 113 ? 16.511 11.572 5.635 1.00 77.06 113 PRO A CA 1
ATOM 907 C C . PRO A 1 113 ? 15.495 12.465 4.925 1.00 77.06 113 PRO A C 1
ATOM 909 O O . PRO A 1 113 ? 15.560 12.659 3.710 1.00 77.06 113 PRO A O 1
ATOM 912 N N . LEU A 1 114 ? 14.558 13.001 5.698 1.00 75.12 114 LEU A N 1
ATOM 913 C CA . LEU A 1 114 ? 13.594 13.981 5.226 1.00 75.12 114 LEU A CA 1
ATOM 914 C C . LEU A 1 114 ? 14.190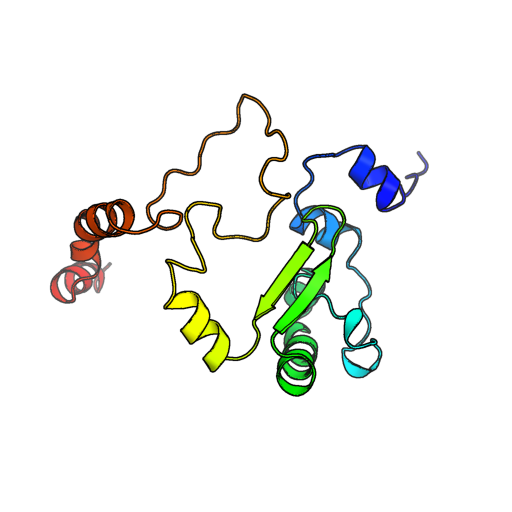 15.393 5.354 1.00 75.12 114 LEU A C 1
ATOM 916 O O . LEU A 1 114 ? 15.030 15.613 6.229 1.00 75.12 114 LEU A O 1
ATOM 920 N N . PRO A 1 115 ? 13.784 16.349 4.500 1.00 78.44 115 PRO A N 1
ATOM 921 C CA . PRO A 1 115 ? 14.125 17.757 4.675 1.00 78.44 115 PRO A CA 1
ATOM 922 C C . PRO A 1 115 ? 13.792 18.259 6.087 1.00 78.44 115 PRO A C 1
ATOM 924 O O . PRO A 1 115 ? 12.761 17.877 6.645 1.00 78.44 115 PRO A O 1
ATOM 927 N N . ASP A 1 116 ? 14.631 19.137 6.642 1.00 78.06 116 ASP A N 1
ATOM 928 C CA . ASP A 1 116 ? 14.484 19.659 8.013 1.00 78.06 116 ASP A CA 1
ATOM 929 C C . ASP A 1 116 ? 13.149 20.395 8.257 1.00 78.06 116 ASP A C 1
ATOM 931 O O . ASP A 1 116 ? 12.720 20.548 9.399 1.00 78.06 116 ASP A O 1
ATOM 935 N N . ASP A 1 117 ? 12.485 20.862 7.197 1.00 79.62 117 ASP A N 1
ATOM 936 C CA . ASP A 1 117 ? 11.184 21.535 7.228 1.00 79.62 117 ASP A CA 1
ATOM 937 C C . ASP A 1 117 ? 9.985 20.578 7.101 1.00 79.62 117 ASP A C 1
ATOM 939 O O . ASP A 1 117 ? 8.836 21.026 7.044 1.00 79.62 117 ASP A O 1
ATOM 943 N N . THR A 1 118 ? 10.221 19.263 7.086 1.00 75.06 118 THR A N 1
ATOM 944 C CA . THR A 1 118 ? 9.145 18.270 7.013 1.00 75.06 118 THR A CA 1
ATOM 945 C C . THR A 1 118 ? 8.336 18.265 8.306 1.00 75.06 118 THR A C 1
ATOM 947 O O . THR A 1 118 ? 8.849 17.963 9.383 1.00 75.06 118 THR A O 1
ATOM 950 N N . ILE A 1 119 ? 7.044 18.578 8.197 1.00 74.06 119 ILE A N 1
ATOM 951 C CA . ILE A 1 119 ? 6.116 18.554 9.329 1.00 74.06 119 ILE A CA 1
ATOM 952 C C . ILE A 1 119 ? 5.683 17.101 9.581 1.00 74.06 119 ILE A C 1
ATOM 954 O O . ILE A 1 119 ? 5.167 16.470 8.652 1.00 74.06 119 ILE A O 1
ATOM 958 N N . PRO A 1 120 ? 5.853 16.565 10.805 1.00 72.00 120 PRO A N 1
ATOM 959 C CA . PRO A 1 120 ? 5.351 15.243 11.160 1.00 72.00 120 PRO A CA 1
ATOM 960 C C . PRO A 1 120 ? 3.838 15.144 10.953 1.00 72.00 120 PRO A C 1
ATOM 962 O O . PRO A 1 120 ? 3.080 16.061 11.282 1.00 72.00 120 PRO A O 1
ATOM 965 N N . PHE A 1 121 ? 3.388 14.023 10.395 1.00 78.75 121 PHE A N 1
ATOM 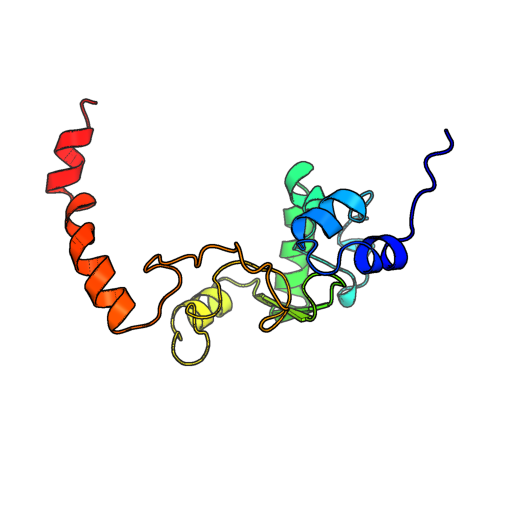966 C CA . PHE A 1 121 ? 1.965 13.743 10.270 1.00 78.75 121 PHE A CA 1
ATOM 967 C C . PHE A 1 121 ? 1.424 13.181 11.592 1.00 78.75 121 PHE A C 1
ATOM 969 O O . PHE A 1 121 ? 1.426 11.973 11.815 1.00 78.75 121 PHE A O 1
ATOM 976 N N . ASP A 1 122 ? 0.937 14.071 12.459 1.00 81.12 122 ASP A N 1
ATOM 977 C CA . ASP A 1 122 ? 0.460 13.734 13.807 1.00 81.12 122 ASP A CA 1
ATOM 978 C C . ASP A 1 122 ? -1.059 13.483 13.845 1.00 81.12 122 ASP A C 1
ATOM 980 O O . ASP A 1 122 ? -1.824 14.218 14.476 1.00 81.12 122 ASP A O 1
ATOM 984 N N . ALA A 1 123 ? -1.530 12.444 13.154 1.00 91.38 123 ALA A N 1
ATOM 985 C CA . ALA A 1 123 ? -2.929 12.015 13.217 1.00 91.38 123 ALA A CA 1
ATOM 986 C C . ALA A 1 123 ? -3.053 10.615 13.825 1.00 91.38 123 ALA A C 1
ATOM 988 O O . ALA A 1 123 ? -2.258 9.733 13.515 1.00 91.38 123 ALA A O 1
ATOM 989 N N . PHE A 1 124 ? -4.108 10.369 14.614 1.00 94.06 124 PHE A N 1
ATOM 990 C CA . PHE A 1 124 ? -4.323 9.071 15.276 1.00 94.06 124 PHE A CA 1
ATOM 991 C C . PHE A 1 124 ? -4.428 7.875 14.318 1.00 94.06 124 PHE A C 1
ATOM 993 O O . PHE A 1 124 ? -4.333 6.739 14.760 1.00 94.06 124 PHE A O 1
ATOM 1000 N N . ILE A 1 125 ? -4.659 8.099 13.021 1.00 93.69 125 ILE A N 1
ATOM 1001 C CA . ILE A 1 125 ? -4.646 7.028 12.017 1.00 93.69 125 ILE A CA 1
ATOM 1002 C C . ILE A 1 125 ? -3.240 6.435 11.821 1.00 93.69 125 ILE A C 1
ATOM 1004 O O . ILE A 1 125 ? -3.130 5.264 11.496 1.00 93.69 125 ILE A O 1
ATOM 1008 N N . ALA A 1 126 ? -2.186 7.219 12.059 1.00 93.56 126 ALA A N 1
ATOM 1009 C CA . ALA A 1 126 ? -0.787 6.803 11.993 1.00 93.56 126 ALA A CA 1
ATOM 1010 C C . ALA A 1 126 ? -0.212 6.572 13.405 1.00 93.56 126 ALA A C 1
ATOM 1012 O O . ALA A 1 126 ? 0.898 6.989 13.720 1.00 93.56 126 ALA A O 1
ATOM 1013 N N . MET A 1 127 ? -1.009 5.970 14.289 1.00 94.75 127 MET A N 1
ATOM 1014 C CA . MET A 1 127 ? -0.638 5.629 15.664 1.00 94.75 127 MET A CA 1
ATOM 1015 C C . MET A 1 127 ? -1.151 4.230 15.996 1.00 94.75 127 MET A C 1
ATOM 1017 O O . MET A 1 127 ? -2.168 3.798 15.453 1.00 94.75 127 MET A O 1
ATOM 1021 N N . ASP A 1 128 ? -0.513 3.579 16.966 1.00 95.88 128 ASP A N 1
ATOM 1022 C CA . ASP A 1 128 ? -0.988 2.320 17.543 1.00 95.88 128 ASP A CA 1
ATOM 1023 C C . ASP A 1 128 ? -1.647 2.558 18.922 1.00 95.88 128 ASP A C 1
ATOM 1025 O O . ASP A 1 128 ? -1.492 3.629 19.529 1.00 95.88 128 ASP A O 1
ATOM 1029 N N . PRO A 1 129 ? -2.427 1.597 19.450 1.00 96.19 129 PRO A N 1
ATOM 1030 C CA . PRO A 1 129 ? -2.885 1.634 20.836 1.00 96.19 129 PRO A CA 1
ATOM 1031 C C . PRO A 1 129 ? -1.719 1.728 21.847 1.00 96.19 129 PRO A C 1
ATOM 1033 O O . PRO A 1 129 ? -0.669 1.127 21.628 1.00 96.19 129 PRO A O 1
ATOM 1036 N N . PRO A 1 130 ? -1.898 2.422 22.994 1.00 96.19 130 PRO A N 1
ATOM 1037 C CA . PRO A 1 130 ? -3.146 3.019 23.486 1.00 96.19 130 PRO A CA 1
ATOM 1038 C C . PRO A 1 130 ? -3.458 4.429 22.950 1.00 96.19 130 PRO A C 1
ATOM 1040 O O . PRO A 1 130 ? -4.635 4.795 22.906 1.00 96.19 130 PRO A O 1
ATOM 1043 N N . ASP A 1 131 ? -2.463 5.198 22.500 1.00 95.50 131 ASP A N 1
ATOM 1044 C CA . ASP A 1 131 ? -2.629 6.617 22.133 1.00 95.50 131 ASP A CA 1
ATOM 1045 C C . ASP A 1 131 ? -3.653 6.811 21.007 1.00 95.50 131 ASP A C 1
ATOM 1047 O O . ASP A 1 131 ? -4.513 7.698 21.074 1.00 95.50 131 ASP A O 1
ATOM 1051 N N . GLN A 1 132 ? -3.634 5.917 20.012 1.00 96.12 132 GLN A N 1
ATOM 1052 C CA . GLN A 1 132 ? -4.633 5.897 18.946 1.00 96.12 132 GLN A CA 1
ATOM 1053 C C . GLN A 1 132 ? -6.062 5.792 19.490 1.00 96.12 132 GLN A C 1
ATOM 1055 O O . GLN A 1 132 ? -6.971 6.499 19.041 1.00 96.12 132 GLN A O 1
ATOM 1060 N N . THR A 1 133 ? -6.267 4.907 20.469 1.00 96.12 133 THR A N 1
ATOM 1061 C CA . THR A 1 133 ? -7.589 4.626 21.036 1.00 96.12 133 THR A CA 1
ATOM 1062 C C . THR A 1 133 ? -8.103 5.827 21.816 1.00 96.12 133 THR A C 1
ATOM 1064 O O . THR A 1 133 ? -9.273 6.203 21.672 1.00 96.12 133 THR A O 1
ATOM 1067 N N . ASP A 1 134 ? -7.231 6.465 22.593 1.00 97.06 134 ASP A N 1
ATOM 1068 C CA . ASP A 1 134 ? -7.574 7.641 23.382 1.00 97.06 134 ASP A CA 1
ATOM 1069 C C . ASP A 1 134 ? -7.931 8.834 22.493 1.00 97.06 134 ASP A C 1
ATOM 1071 O O . ASP A 1 134 ? -8.986 9.447 22.686 1.00 97.06 134 ASP A O 1
ATOM 1075 N N . GLN A 1 135 ? -7.143 9.111 21.449 1.00 96.19 135 GLN A N 1
ATOM 1076 C CA . GLN A 1 135 ? -7.457 10.181 20.501 1.00 96.19 135 GLN A CA 1
ATOM 1077 C C . GLN A 1 135 ? -8.747 9.898 19.723 1.00 96.19 135 GLN A C 1
ATOM 1079 O O . GLN A 1 135 ? -9.632 10.759 19.664 1.00 96.19 135 GLN A O 1
ATOM 1084 N N . ARG A 1 136 ? -8.930 8.677 19.199 1.00 95.69 136 ARG A N 1
ATOM 1085 C CA . ARG A 1 136 ? -10.151 8.287 18.473 1.00 95.69 136 ARG A CA 1
ATOM 1086 C C . ARG A 1 136 ? -11.402 8.440 19.339 1.00 95.69 136 ARG A C 1
ATOM 1088 O O . ARG A 1 136 ? -12.458 8.841 18.842 1.00 95.69 136 ARG A O 1
ATOM 1095 N N . LYS A 1 137 ? -11.306 8.155 20.641 1.00 95.69 137 LYS A N 1
ATOM 1096 C CA . LYS A 1 137 ? -12.415 8.305 21.595 1.00 95.69 137 LYS A CA 1
ATOM 1097 C C . LYS A 1 137 ? -12.904 9.751 21.709 1.00 95.69 137 LYS A C 1
ATOM 1099 O O . LYS A 1 137 ? -14.104 9.946 21.897 1.00 95.69 137 LYS A O 1
ATOM 1104 N N . THR A 1 138 ? -12.025 10.743 21.550 1.00 95.56 138 THR A N 1
ATOM 1105 C CA . THR A 1 138 ? -12.404 12.166 21.630 1.00 95.56 138 THR A CA 1
ATOM 1106 C C . THR A 1 138 ? -13.310 12.611 20.480 1.00 95.56 138 THR A C 1
ATOM 1108 O O . THR A 1 138 ? -14.189 13.445 20.683 1.00 95.56 138 THR A O 1
ATOM 1111 N N . VAL A 1 139 ? -13.155 12.013 19.291 1.00 94.12 139 VAL A N 1
ATOM 1112 C CA . VAL A 1 139 ? -13.903 12.395 18.080 1.00 94.12 139 VAL A CA 1
ATOM 1113 C C . VAL A 1 139 ? -15.049 11.445 17.737 1.00 94.12 139 VAL A C 1
ATOM 1115 O O . VAL A 1 139 ? -15.972 11.841 17.032 1.00 94.12 139 VAL A O 1
ATOM 1118 N N . ARG A 1 140 ? -15.058 10.209 18.261 1.00 91.94 140 ARG A N 1
ATOM 1119 C CA . ARG A 1 140 ? -16.049 9.164 17.916 1.00 91.94 140 ARG A CA 1
ATOM 1120 C C . ARG A 1 140 ? -17.514 9.602 18.065 1.00 91.94 140 ARG A C 1
ATOM 1122 O O . ARG A 1 140 ? -18.376 9.068 17.374 1.00 91.94 140 ARG A O 1
ATOM 1129 N N . GLY A 1 141 ? -17.815 10.558 18.944 1.00 91.25 141 GLY A N 1
ATOM 1130 C CA . GLY A 1 141 ? -19.176 11.073 19.133 1.00 91.25 141 GLY A CA 1
ATOM 1131 C C . GLY A 1 141 ? -19.774 11.748 17.892 1.00 91.25 141 GLY A C 1
ATOM 1132 O O . GLY A 1 141 ? -20.998 11.760 17.745 1.00 91.25 141 GLY A O 1
ATOM 1133 N N . ILE A 1 142 ? -18.945 12.264 16.976 1.00 91.38 142 ILE A N 1
ATOM 1134 C CA . ILE A 1 142 ? -19.426 12.976 15.782 1.00 91.38 142 ILE A CA 1
ATOM 1135 C C . ILE A 1 142 ? -20.172 12.058 14.807 1.00 91.38 142 ILE A C 1
ATOM 1137 O O . ILE A 1 142 ? -21.115 12.491 14.155 1.00 91.38 142 ILE A O 1
ATOM 1141 N N . SER A 1 143 ? -19.802 10.776 14.754 1.00 89.69 143 SER A N 1
ATOM 1142 C CA . SER A 1 143 ? -20.413 9.773 13.876 1.00 89.69 143 SER A CA 1
ATOM 1143 C C . SER A 1 143 ? -21.485 8.925 14.570 1.00 89.69 143 SER A C 1
ATOM 1145 O O . SER A 1 143 ? -21.963 7.941 14.006 1.00 89.69 143 SER A O 1
ATOM 1147 N N . ALA A 1 144 ? -21.891 9.284 15.794 1.00 91.81 144 ALA A N 1
ATOM 1148 C CA . ALA A 1 144 ? -22.985 8.606 16.481 1.00 91.81 144 ALA A CA 1
ATOM 1149 C C . ALA A 1 144 ? -24.322 8.832 15.742 1.00 91.81 144 ALA A C 1
ATOM 1151 O O . ALA A 1 144 ? -24.554 9.937 15.247 1.00 91.81 144 ALA A O 1
ATOM 1152 N N . PRO A 1 145 ? -25.254 7.855 15.729 1.00 91.81 145 PRO A N 1
ATOM 1153 C CA . PRO A 1 145 ? -26.534 7.997 15.028 1.00 91.81 145 PRO A CA 1
ATOM 1154 C C . PRO A 1 145 ? -27.329 9.253 15.410 1.00 91.81 145 PRO A C 1
ATOM 1156 O O . PRO A 1 145 ? -28.005 9.836 14.572 1.00 91.81 145 PRO A O 1
ATOM 1159 N N . SER A 1 146 ? -27.243 9.695 16.669 1.00 91.25 146 SER A N 1
ATOM 1160 C CA . SER A 1 146 ? -27.867 10.940 17.132 1.00 91.25 146 SER A CA 1
ATOM 1161 C C . SER A 1 146 ? -27.238 12.192 16.523 1.00 91.25 146 SER A C 1
ATOM 1163 O O . SER A 1 146 ? -27.954 13.145 16.243 1.00 91.25 146 SER A O 1
ATOM 1165 N N . SER A 1 147 ? -25.919 12.192 16.331 1.00 90.62 147 SER A N 1
ATOM 1166 C CA . SER A 1 147 ? -25.169 13.308 15.752 1.00 90.62 147 SER A CA 1
ATOM 1167 C C . SER A 1 147 ? -25.422 13.417 14.249 1.00 90.62 147 SER A C 1
ATOM 1169 O O . SER A 1 147 ? -25.604 14.521 13.749 1.00 90.62 147 SER A O 1
ATOM 1171 N N . LEU A 1 148 ? -25.514 12.277 13.550 1.00 91.44 148 LEU A N 1
ATOM 1172 C CA . LEU A 1 148 ? -25.769 12.229 12.106 1.00 91.44 148 LEU A CA 1
ATOM 1173 C C . LEU A 1 148 ? -27.127 12.823 11.709 1.00 91.44 148 LEU A C 1
ATOM 1175 O O . LEU A 1 148 ? -27.219 13.443 10.658 1.00 91.44 148 LEU A O 1
ATOM 1179 N N . ARG A 1 149 ? -28.159 12.713 12.558 1.00 91.38 149 ARG A N 1
ATOM 1180 C CA . ARG A 1 149 ? -29.469 13.350 12.305 1.00 91.38 149 ARG A CA 1
ATOM 1181 C C . ARG A 1 149 ? -29.379 14.867 12.167 1.00 91.38 149 ARG A C 1
ATOM 1183 O O . ARG A 1 149 ? -30.166 15.454 11.445 1.00 91.38 149 ARG A O 1
ATOM 1190 N N . ASN A 1 150 ? -28.412 15.501 12.830 1.00 88.69 150 ASN A N 1
ATOM 1191 C CA . ASN A 1 150 ? -28.214 16.946 12.711 1.00 88.69 150 ASN A CA 1
ATOM 1192 C C . ASN A 1 150 ? -27.619 17.354 11.350 1.00 88.69 150 ASN A C 1
ATOM 1194 O O . ASN A 1 150 ? -27.537 18.545 11.072 1.00 88.69 150 ASN A O 1
ATOM 1198 N N . LEU A 1 151 ? -27.156 16.390 10.544 1.00 91.75 151 LEU A N 1
ATOM 1199 C CA . LEU A 1 151 ? -26.568 16.610 9.222 1.00 91.75 151 LEU A CA 1
ATOM 1200 C C . LEU A 1 151 ? -27.526 16.250 8.075 1.00 91.75 151 LEU A C 1
ATOM 1202 O O . LEU A 1 151 ? -27.197 16.526 6.932 1.00 91.75 151 LEU A O 1
ATOM 1206 N N . GLU A 1 152 ? -28.667 15.613 8.357 1.00 87.19 152 GLU A N 1
ATOM 1207 C CA . GLU A 1 152 ? -29.602 15.114 7.331 1.00 87.19 152 GLU A CA 1
ATOM 1208 C C . GLU A 1 152 ? -30.278 16.246 6.542 1.00 87.19 152 GLU A C 1
ATOM 1210 O O . GLU A 1 152 ? -30.559 16.087 5.357 1.00 87.19 152 GLU A O 1
ATOM 1215 N N . ASP A 1 153 ? -30.479 17.396 7.187 1.00 84.31 153 ASP A N 1
ATOM 1216 C CA . ASP A 1 153 ? -31.150 18.567 6.613 1.00 84.31 153 ASP A CA 1
ATOM 1217 C C . ASP A 1 153 ? -30.176 19.652 6.089 1.00 84.31 153 ASP A C 1
ATOM 1219 O O . ASP A 1 153 ? -30.622 20.746 5.730 1.00 84.31 153 ASP A O 1
ATOM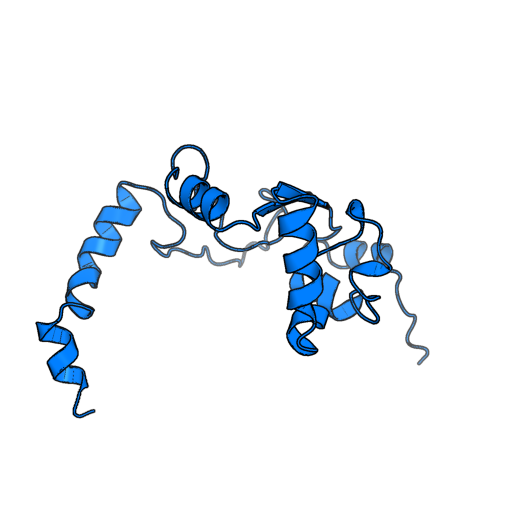 1223 N N . LEU A 1 154 ? -28.858 19.393 6.090 1.00 78.44 154 LEU A N 1
ATOM 1224 C CA . LEU A 1 154 ? -27.822 20.303 5.564 1.00 78.44 154 LEU A CA 1
ATOM 1225 C C . LEU A 1 154 ? -27.582 20.087 4.065 1.00 78.44 154 LEU A C 1
ATOM 1227 O O . LEU A 1 154 ? -27.418 21.111 3.362 1.00 78.44 154 LEU A O 1
#